Protein AF-A0A7Y5UVM1-F1 (afdb_monomer)

Foldseek 3Di:
DVLLVVQLVVVQPDFFDAQVRCCVRNNAAPDKDFPVDPCLVVVCVVDPNPPSPPPPQFGMWGWHDDPFKIKIFTAHPRRTGPHIDMDTD

Structure (mmCIF, N/CA/C/O backbone):
data_AF-A0A7Y5UVM1-F1
#
_entry.id   AF-A0A7Y5UVM1-F1
#
loop_
_atom_site.group_PDB
_atom_site.id
_atom_site.type_symbol
_atom_site.label_atom_id
_atom_site.label_alt_id
_atom_site.label_comp_id
_atom_site.label_asym_id
_atom_site.label_entity_id
_atom_site.label_seq_id
_atom_site.pdbx_PDB_ins_code
_atom_site.Cartn_x
_atom_site.Cartn_y
_atom_site.Cartn_z
_atom_site.occupancy
_atom_site.B_iso_or_equiv
_atom_site.auth_seq_id
_atom_site.auth_comp_id
_atom_site.auth_asym_id
_atom_site.auth_atom_id
_atom_site.pdbx_PDB_model_num
ATOM 1 N N . MET A 1 1 ? 18.214 7.483 3.070 1.00 53.38 1 MET A N 1
ATOM 2 C CA . MET A 1 1 ? 17.522 6.653 2.065 1.00 53.38 1 MET A CA 1
ATOM 3 C C . MET A 1 1 ? 17.195 5.272 2.625 1.00 53.38 1 MET A C 1
ATOM 5 O O . MET A 1 1 ? 16.076 4.841 2.443 1.00 53.3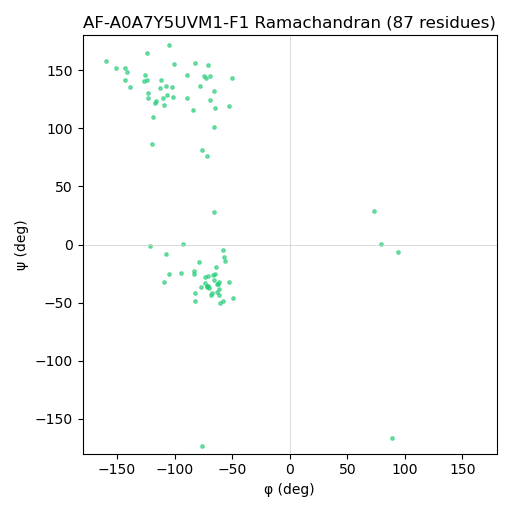8 1 MET A O 1
ATOM 9 N N . GLU A 1 2 ? 18.070 4.651 3.423 1.00 60.19 2 GLU A N 1
ATOM 10 C CA . GLU A 1 2 ? 17.851 3.297 3.984 1.00 60.19 2 GLU A CA 1
ATOM 11 C C . GLU A 1 2 ? 16.694 3.167 5.003 1.00 60.19 2 GLU A C 1
ATOM 13 O O . GLU A 1 2 ? 16.105 2.100 5.153 1.00 60.19 2 GLU A O 1
ATOM 18 N N . TRP A 1 3 ? 16.322 4.244 5.709 1.00 66.69 3 TRP A N 1
ATOM 19 C CA . TRP A 1 3 ? 15.275 4.165 6.740 1.00 66.69 3 TRP A CA 1
ATOM 20 C C . TRP A 1 3 ? 13.859 4.029 6.158 1.00 66.69 3 TRP A C 1
ATOM 22 O O . TRP A 1 3 ? 13.022 3.354 6.754 1.00 66.69 3 TRP A O 1
ATOM 32 N N . ARG A 1 4 ? 13.584 4.639 4.994 1.00 66.44 4 ARG A N 1
ATOM 33 C CA . ARG A 1 4 ? 12.271 4.554 4.328 1.00 66.44 4 ARG A CA 1
ATOM 34 C C . ARG A 1 4 ? 12.044 3.145 3.788 1.00 66.44 4 ARG A C 1
ATOM 36 O O . ARG A 1 4 ? 10.954 2.617 3.946 1.00 66.44 4 ARG A O 1
ATOM 43 N N . GLU A 1 5 ? 13.090 2.505 3.273 1.00 66.31 5 GLU A N 1
ATOM 44 C CA . GLU A 1 5 ? 13.084 1.102 2.851 1.00 66.31 5 GLU A CA 1
ATOM 45 C C . GLU A 1 5 ? 12.763 0.135 3.994 1.00 66.31 5 GLU A C 1
ATOM 47 O O . GLU A 1 5 ? 11.831 -0.664 3.887 1.00 66.31 5 GLU A O 1
ATOM 52 N N . ALA A 1 6 ? 13.452 0.264 5.130 1.00 64.44 6 ALA A N 1
ATOM 53 C CA . ALA A 1 6 ? 13.167 -0.560 6.302 1.00 64.44 6 ALA A CA 1
ATOM 54 C C . ALA A 1 6 ? 11.732 -0.356 6.828 1.00 64.44 6 ALA A C 1
ATOM 56 O O . ALA A 1 6 ? 11.070 -1.319 7.217 1.00 64.44 6 ALA A O 1
ATOM 57 N N . LEU A 1 7 ? 11.222 0.882 6.809 1.00 66.00 7 LEU A N 1
ATOM 58 C CA . LEU A 1 7 ? 9.844 1.183 7.205 1.00 66.00 7 LEU A CA 1
ATOM 59 C C . LEU A 1 7 ? 8.816 0.687 6.192 1.00 66.00 7 LEU A C 1
ATOM 61 O O . LEU A 1 7 ? 7.757 0.230 6.605 1.00 66.00 7 LEU A O 1
ATOM 65 N N . LEU A 1 8 ? 9.108 0.735 4.894 1.00 67.69 8 LEU A N 1
ATOM 66 C CA . LEU A 1 8 ? 8.242 0.171 3.862 1.00 67.69 8 LEU A CA 1
ATOM 67 C C . LEU A 1 8 ? 8.085 -1.335 4.056 1.00 67.69 8 LEU A C 1
ATOM 69 O O . LEU A 1 8 ? 6.958 -1.818 4.031 1.00 67.69 8 LEU A O 1
ATOM 73 N N . LEU A 1 9 ? 9.173 -2.047 4.359 1.00 64.12 9 LEU A N 1
ATOM 74 C CA . LEU A 1 9 ? 9.145 -3.477 4.681 1.00 64.12 9 LEU A CA 1
ATOM 75 C C . LEU A 1 9 ? 8.387 -3.789 5.988 1.00 64.12 9 LEU A C 1
ATOM 77 O O . LEU A 1 9 ? 7.775 -4.849 6.096 1.00 64.12 9 LEU A O 1
ATOM 81 N N . GLN A 1 10 ? 8.387 -2.881 6.972 1.00 63.00 10 GLN A N 1
ATOM 82 C CA . GLN A 1 10 ? 7.646 -3.049 8.234 1.00 63.00 10 GLN A CA 1
ATOM 83 C C . GLN A 1 10 ? 6.160 -2.666 8.128 1.00 63.00 10 GLN A C 1
ATOM 85 O O . GLN A 1 10 ? 5.299 -3.367 8.655 1.00 63.00 10 GLN A O 1
ATOM 90 N N . VAL A 1 11 ? 5.829 -1.567 7.444 1.00 61.00 11 VAL A N 1
ATOM 91 C CA . VAL A 1 11 ? 4.443 -1.115 7.206 1.00 61.00 11 VAL A CA 1
ATOM 92 C C . VAL A 1 11 ? 3.733 -2.032 6.217 1.00 61.00 11 VAL A C 1
ATOM 94 O O . VAL A 1 11 ? 2.526 -2.244 6.331 1.00 61.00 11 VAL A O 1
ATOM 97 N N . ALA A 1 12 ? 4.490 -2.684 5.331 1.00 54.88 12 ALA A N 1
ATOM 98 C CA . ALA A 1 12 ? 4.022 -3.799 4.524 1.00 54.88 12 ALA A CA 1
ATOM 99 C C . ALA A 1 12 ? 3.481 -4.988 5.342 1.00 54.88 12 ALA A C 1
ATOM 101 O O . ALA A 1 12 ? 2.987 -5.928 4.733 1.00 54.88 12 ALA A O 1
ATOM 102 N N . ALA A 1 13 ? 3.538 -4.995 6.679 1.00 52.91 13 ALA A N 1
ATOM 103 C CA . ALA A 1 13 ? 3.118 -6.144 7.481 1.00 52.91 13 ALA A CA 1
ATOM 104 C C . ALA A 1 13 ? 1.796 -5.980 8.258 1.00 52.91 13 ALA A C 1
ATOM 106 O O . ALA A 1 13 ? 1.322 -6.975 8.801 1.00 52.91 13 ALA A O 1
ATOM 107 N N . SER A 1 14 ? 1.172 -4.793 8.318 1.00 68.12 14 SER A N 1
ATOM 108 C CA . SER A 1 14 ? 0.046 -4.567 9.250 1.00 68.12 14 SER A CA 1
ATOM 109 C C . SER A 1 14 ? -1.274 -4.178 8.567 1.00 68.12 14 SER A C 1
ATOM 111 O O . SER A 1 14 ? -1.597 -2.988 8.473 1.00 68.12 14 SER A O 1
ATOM 113 N N . PRO A 1 15 ? -2.090 -5.161 8.139 1.00 76.06 15 PRO A N 1
ATOM 114 C CA . PRO A 1 15 ? -3.513 -4.949 7.885 1.00 76.06 15 PRO A CA 1
ATOM 115 C C . PRO A 1 15 ? -4.199 -4.247 9.069 1.00 76.06 15 PRO A C 1
ATOM 117 O O . PRO A 1 15 ? -3.867 -4.494 10.228 1.00 76.06 15 PRO A O 1
ATOM 120 N N . GLY A 1 16 ? -5.158 -3.367 8.784 1.00 80.88 16 GLY A N 1
ATOM 121 C CA . GLY A 1 16 ? -5.891 -2.595 9.795 1.00 80.88 16 GLY A CA 1
ATOM 122 C C . GLY A 1 16 ? -5.322 -1.203 10.097 1.00 80.88 16 GLY A C 1
ATOM 123 O O . GLY A 1 16 ? -5.964 -0.431 10.808 1.00 80.88 16 GLY A O 1
ATOM 124 N N . MET A 1 17 ? -4.158 -0.833 9.548 1.00 87.69 17 MET A N 1
ATOM 125 C CA . MET A 1 17 ? -3.684 0.557 9.601 1.00 87.69 17 MET A CA 1
ATOM 126 C C . MET A 1 17 ? -4.547 1.465 8.719 1.00 87.69 17 MET A C 1
ATOM 128 O O . MET A 1 17 ? -4.974 1.073 7.646 1.00 87.69 17 MET A O 1
ATOM 132 N N . THR A 1 18 ? -4.773 2.707 9.131 1.00 90.31 18 THR A N 1
ATOM 133 C CA . THR A 1 18 ? -5.422 3.729 8.291 1.00 90.31 18 THR A CA 1
ATOM 134 C C . THR A 1 18 ? -4.425 4.382 7.333 1.00 90.31 18 THR A C 1
ATOM 136 O O . THR A 1 18 ? -3.235 4.476 7.640 1.00 90.31 18 THR A O 1
ATOM 139 N N . GLU A 1 19 ? -4.911 4.933 6.219 1.00 89.25 19 GLU A N 1
ATOM 140 C CA . GLU A 1 19 ? -4.127 5.735 5.267 1.00 89.25 19 GLU A CA 1
ATOM 141 C C . GLU A 1 19 ? -3.314 6.814 6.001 1.00 89.25 19 GLU A C 1
ATOM 143 O O . GLU A 1 19 ? -2.107 6.934 5.818 1.00 89.25 19 GLU A O 1
ATOM 148 N N . ALA A 1 20 ? -3.937 7.531 6.939 1.00 89.81 20 ALA A N 1
ATOM 149 C CA . ALA A 1 20 ? -3.261 8.562 7.720 1.00 89.81 20 ALA A CA 1
ATOM 150 C C . ALA A 1 20 ? -2.122 8.014 8.600 1.00 89.81 20 ALA A C 1
ATOM 152 O O . ALA A 1 20 ? -1.129 8.709 8.813 1.00 89.81 20 ALA A O 1
ATOM 153 N N . GLN A 1 21 ? -2.247 6.796 9.138 1.00 88.19 21 GLN A N 1
ATOM 154 C CA . GLN A 1 21 ? -1.152 6.151 9.870 1.00 88.19 21 GLN A CA 1
ATOM 155 C C . GLN A 1 21 ? -0.011 5.779 8.925 1.00 88.19 21 GLN A C 1
ATOM 157 O O . GLN A 1 21 ? 1.138 6.073 9.242 1.00 88.19 21 GLN A O 1
ATOM 162 N N . VAL A 1 22 ? -0.322 5.218 7.754 1.00 86.56 22 VAL A N 1
ATOM 163 C CA . VAL A 1 22 ? 0.679 4.879 6.732 1.00 86.56 22 VAL A CA 1
ATOM 164 C C . VAL A 1 22 ? 1.461 6.121 6.305 1.00 86.56 22 VAL A C 1
ATOM 166 O O . VAL A 1 22 ? 2.688 6.113 6.360 1.00 86.56 22 VAL A O 1
ATOM 169 N N . LEU A 1 23 ? 0.774 7.220 5.984 1.00 88.31 23 LEU A N 1
ATOM 170 C CA . LEU A 1 23 ? 1.410 8.478 5.581 1.00 88.31 23 LEU A CA 1
ATOM 171 C C . LEU A 1 23 ? 2.283 9.088 6.686 1.00 88.31 23 LEU A C 1
ATOM 173 O O 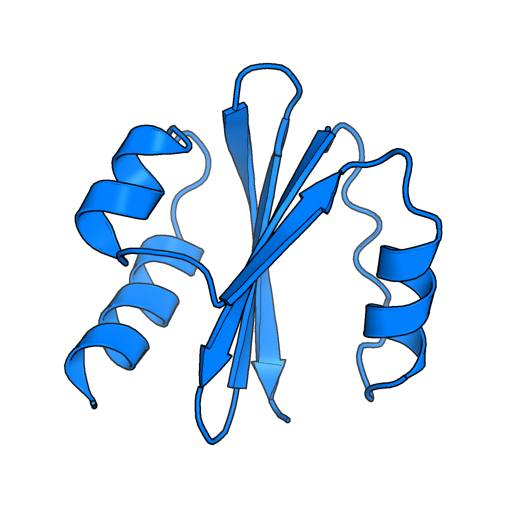. LEU A 1 23 ? 3.318 9.679 6.391 1.00 88.31 23 LEU A O 1
ATOM 177 N N . ARG A 1 24 ? 1.904 8.940 7.962 1.00 86.12 24 ARG A N 1
ATOM 178 C CA . ARG A 1 24 ? 2.736 9.399 9.088 1.00 86.12 24 ARG A CA 1
ATOM 179 C C . ARG A 1 24 ? 3.986 8.549 9.284 1.00 86.12 24 ARG A C 1
ATOM 181 O O . ARG A 1 24 ? 5.011 9.090 9.684 1.00 86.12 24 ARG A O 1
ATOM 188 N N . THR A 1 25 ? 3.896 7.243 9.050 1.00 85.12 25 THR A N 1
ATOM 189 C CA . THR A 1 25 ? 5.015 6.318 9.262 1.00 85.12 25 THR A CA 1
ATOM 190 C C . THR A 1 25 ? 5.980 6.313 8.081 1.00 85.12 25 THR A C 1
ATOM 192 O O . THR A 1 25 ? 7.185 6.414 8.274 1.00 85.12 25 THR A O 1
ATOM 195 N N . VAL A 1 26 ? 5.459 6.196 6.862 1.00 82.88 26 VAL A N 1
ATOM 196 C CA . VAL A 1 26 ? 6.249 6.013 5.634 1.00 82.88 26 VAL A CA 1
ATOM 197 C C . VAL A 1 26 ? 6.535 7.343 4.934 1.00 82.88 26 VAL A C 1
ATOM 199 O O . VAL A 1 26 ? 7.513 7.475 4.197 1.00 82.88 26 VAL A O 1
ATOM 202 N N . GLY A 1 27 ? 5.688 8.344 5.165 1.00 85.19 27 GLY A N 1
ATOM 203 C CA . GLY A 1 27 ? 5.695 9.598 4.427 1.00 85.19 27 GLY A CA 1
ATOM 204 C C . GLY A 1 27 ? 4.820 9.549 3.175 1.00 85.19 27 GLY A C 1
ATOM 205 O O . GLY A 1 27 ? 3.989 8.655 2.978 1.00 85.19 27 GLY A O 1
ATOM 206 N N . THR A 1 28 ? 5.013 10.552 2.323 1.00 89.06 28 THR A N 1
ATOM 207 C CA . THR A 1 28 ? 4.253 10.736 1.084 1.00 89.06 28 THR A CA 1
ATOM 208 C C . THR A 1 28 ? 4.548 9.601 0.089 1.00 89.06 28 THR A C 1
ATOM 210 O O . THR A 1 28 ? 5.725 9.279 -0.115 1.00 89.06 28 THR A O 1
ATOM 213 N N . PRO A 1 29 ? 3.522 8.972 -0.516 1.00 87.88 29 PRO A N 1
ATOM 214 C CA . PRO A 1 29 ? 3.705 8.017 -1.603 1.00 87.88 29 PRO A CA 1
ATOM 215 C C . PRO A 1 29 ? 4.149 8.729 -2.875 1.00 87.88 29 PRO A C 1
ATOM 217 O O . PRO A 1 29 ? 3.857 9.908 -3.075 1.00 87.88 29 PRO A O 1
ATOM 220 N N . ASP A 1 30 ? 4.833 7.997 -3.742 1.00 87.44 30 ASP A N 1
ATOM 221 C CA . ASP A 1 30 ? 5.244 8.505 -5.047 1.00 87.44 30 ASP A CA 1
ATOM 222 C C . ASP A 1 30 ? 4.030 8.626 -5.975 1.00 87.44 30 ASP A C 1
ATOM 224 O O . ASP A 1 30 ? 3.904 9.593 -6.726 1.00 87.44 30 ASP A O 1
ATOM 228 N N . GLU A 1 31 ? 3.093 7.677 -5.874 1.00 86.00 31 GLU A N 1
ATOM 229 C CA . GLU A 1 31 ? 1.823 7.708 -6.597 1.00 86.00 31 GLU A CA 1
ATOM 230 C C . GLU A 1 31 ? 0.667 7.196 -5.731 1.00 86.00 31 GLU A C 1
ATOM 232 O O . GLU A 1 31 ? 0.821 6.284 -4.918 1.00 86.00 31 GLU A O 1
ATOM 237 N N . THR A 1 32 ? -0.526 7.739 -5.969 1.00 87.38 32 THR A N 1
ATOM 238 C CA . THR A 1 32 ? -1.785 7.241 -5.404 1.00 87.38 32 THR A CA 1
ATOM 239 C C . THR A 1 32 ? -2.730 6.916 -6.549 1.00 87.38 32 THR A C 1
ATOM 241 O O . THR A 1 32 ? -2.986 7.774 -7.395 1.00 87.38 32 THR A O 1
ATOM 244 N N . LEU A 1 33 ? -3.264 5.693 -6.583 1.00 83.88 33 LEU A N 1
ATOM 245 C CA . LEU A 1 33 ? -4.171 5.249 -7.646 1.00 83.88 33 LEU A CA 1
ATOM 246 C C . LEU A 1 33 ? -5.484 4.757 -7.048 1.00 83.88 33 LEU A C 1
ATOM 248 O O . LEU A 1 33 ? -5.494 4.076 -6.027 1.00 83.88 33 LEU A O 1
ATOM 252 N N . ASP A 1 34 ? -6.598 5.053 -7.708 1.00 81.94 34 ASP A N 1
ATOM 253 C CA . ASP A 1 34 ? -7.917 4.571 -7.298 1.00 81.94 34 ASP A CA 1
ATOM 254 C C . ASP A 1 34 ? -8.370 3.367 -8.140 1.00 81.94 34 ASP A C 1
ATOM 256 O O . ASP A 1 34 ? -8.016 3.220 -9.307 1.00 81.94 34 ASP A O 1
ATOM 260 N N . SER A 1 35 ? -9.257 2.552 -7.575 1.00 68.75 35 SER A N 1
ATOM 261 C CA . SER A 1 35 ? -9.901 1.365 -8.180 1.00 68.75 35 SER A CA 1
ATOM 262 C C . SER A 1 35 ? -10.648 1.603 -9.486 1.00 68.75 35 SER A C 1
ATOM 264 O O . SER A 1 35 ? -10.973 0.656 -10.197 1.00 68.75 35 SER A O 1
ATOM 266 N N . ARG A 1 36 ? -10.908 2.865 -9.835 1.00 65.56 36 ARG A N 1
ATOM 267 C CA . ARG A 1 36 ? -11.476 3.246 -11.134 1.00 65.56 36 ARG A CA 1
ATOM 268 C C . ARG A 1 36 ? -10.437 3.258 -12.258 1.00 65.56 36 ARG A C 1
ATOM 270 O O . ARG A 1 36 ? -10.823 3.279 -13.422 1.00 65.56 36 ARG A O 1
ATOM 277 N N . PHE A 1 37 ? -9.145 3.238 -11.933 1.00 56.81 37 PHE A N 1
ATOM 278 C CA . PHE A 1 37 ? -8.076 3.146 -12.916 1.00 56.81 37 PHE A CA 1
ATOM 279 C C . PHE A 1 37 ? -7.828 1.683 -13.298 1.00 56.81 37 PHE A C 1
ATOM 281 O O . PHE A 1 37 ? -7.307 0.890 -12.515 1.00 56.81 37 PHE A O 1
ATOM 288 N N . THR A 1 38 ? -8.087 1.351 -14.563 1.00 54.12 38 THR A N 1
ATOM 289 C CA . THR A 1 38 ? -7.565 0.145 -15.237 1.00 54.12 38 THR A CA 1
ATOM 290 C C . THR A 1 38 ? -6.028 0.075 -15.229 1.00 54.12 38 THR A C 1
ATOM 292 O O . THR A 1 38 ? -5.450 -0.968 -15.530 1.00 54.12 38 THR A O 1
ATOM 295 N N . THR A 1 39 ? -5.355 1.161 -14.841 1.00 53.22 39 THR A N 1
ATOM 296 C CA . THR A 1 39 ? -3.900 1.324 -14.784 1.00 53.22 39 THR A CA 1
ATOM 297 C C . THR A 1 39 ? -3.205 0.423 -13.764 1.00 53.22 39 THR A C 1
ATOM 299 O O . THR A 1 39 ? -2.055 0.082 -14.004 1.00 53.22 39 THR A O 1
ATOM 302 N N . ILE A 1 40 ? -3.849 -0.052 -12.685 1.00 55.38 40 ILE A N 1
ATOM 303 C CA . ILE A 1 40 ? -3.181 -1.022 -11.785 1.00 55.38 40 ILE A CA 1
ATOM 304 C C . ILE A 1 40 ? -2.863 -2.318 -12.526 1.00 55.38 40 ILE A C 1
ATOM 306 O O . ILE A 1 40 ? -1.759 -2.840 -12.403 1.00 55.38 40 ILE A O 1
ATOM 310 N N . ALA A 1 41 ? -3.779 -2.795 -13.372 1.00 52.22 41 ALA A N 1
ATOM 311 C CA . ALA A 1 41 ? -3.493 -3.943 -14.220 1.00 52.22 41 ALA A CA 1
ATOM 312 C C . ALA A 1 41 ? -2.323 -3.656 -15.177 1.00 52.22 41 ALA A C 1
ATOM 314 O O . ALA A 1 41 ? -1.558 -4.567 -15.450 1.00 52.22 41 ALA A O 1
ATOM 315 N N . ALA A 1 42 ? -2.138 -2.411 -15.635 1.00 50.00 42 ALA A N 1
ATOM 316 C CA . ALA A 1 42 ? -1.017 -2.005 -16.488 1.00 50.00 42 ALA A CA 1
ATOM 317 C C . ALA A 1 42 ? 0.310 -1.832 -15.722 1.00 50.00 42 ALA A C 1
ATOM 319 O O . ALA A 1 42 ? 1.353 -2.212 -16.240 1.00 50.00 42 ALA A O 1
ATOM 320 N N . ILE A 1 43 ? 0.290 -1.325 -14.486 1.00 54.91 43 ILE A N 1
ATOM 321 C CA . ILE A 1 43 ? 1.470 -1.219 -13.608 1.00 54.91 43 ILE A CA 1
ATOM 322 C C . ILE A 1 43 ? 1.938 -2.615 -13.201 1.00 54.91 43 ILE A C 1
ATOM 324 O O . ILE A 1 43 ? 3.129 -2.913 -13.271 1.00 54.91 43 ILE A O 1
ATOM 328 N N . CYS A 1 44 ? 0.999 -3.508 -12.883 1.00 52.12 44 CYS A N 1
ATOM 329 C CA . CYS A 1 44 ? 1.309 -4.907 -12.634 1.00 52.12 44 CYS A CA 1
ATOM 330 C C . CYS A 1 44 ? 1.635 -5.693 -13.925 1.00 52.12 44 CYS A C 1
ATOM 332 O O . CYS A 1 44 ? 2.385 -6.656 -13.867 1.00 52.12 44 CYS A O 1
ATOM 334 N N . ALA A 1 45 ? 1.119 -5.320 -15.102 1.00 47.19 45 ALA A N 1
ATOM 335 C CA . ALA A 1 45 ? 1.459 -5.995 -16.365 1.00 47.19 45 ALA A CA 1
ATOM 336 C C . ALA A 1 45 ? 2.773 -5.506 -16.996 1.00 47.19 45 ALA A C 1
ATOM 338 O O . ALA A 1 45 ? 3.373 -6.245 -17.774 1.00 47.19 45 ALA A O 1
ATOM 339 N N . GLY A 1 46 ? 3.196 -4.273 -16.702 1.00 45.75 46 GLY A N 1
ATOM 340 C CA . GLY A 1 46 ? 4.412 -3.656 -17.239 1.00 45.75 46 GLY A CA 1
ATOM 341 C C . GLY A 1 46 ? 5.690 -4.041 -16.495 1.00 45.75 46 GLY A C 1
ATOM 342 O O . GLY A 1 46 ? 6.765 -3.987 -17.083 1.00 45.75 46 GLY A O 1
ATOM 343 N N . GLY A 1 47 ? 5.591 -4.463 -15.232 1.00 51.59 47 GLY A N 1
ATOM 344 C CA . GLY A 1 47 ? 6.687 -5.156 -14.555 1.00 51.59 47 GLY A CA 1
ATOM 345 C C . GLY A 1 47 ? 6.414 -6.648 -14.428 1.00 51.59 47 GLY A C 1
ATOM 346 O O . GLY A 1 47 ? 5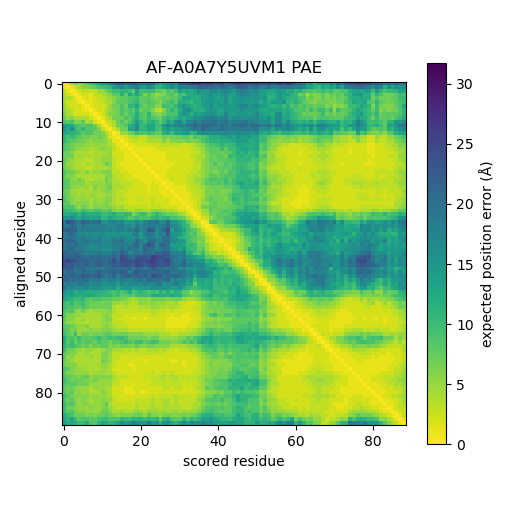.308 -7.118 -14.682 1.00 51.59 47 GLY A O 1
ATOM 347 N N . SER A 1 48 ? 7.409 -7.405 -13.982 1.00 45.53 48 SER A N 1
ATOM 348 C CA . SER A 1 48 ? 7.321 -8.847 -13.709 1.00 45.53 48 SER A CA 1
ATOM 349 C C . SER A 1 48 ? 6.373 -9.208 -12.543 1.00 45.53 48 SER A C 1
ATOM 351 O O . SER A 1 48 ? 6.568 -10.226 -11.883 1.00 45.53 48 SER A O 1
ATOM 353 N N . TYR A 1 49 ? 5.344 -8.397 -12.266 1.00 48.75 49 TYR A N 1
ATOM 354 C CA . TYR A 1 49 ? 4.374 -8.588 -11.192 1.00 48.75 49 TYR A CA 1
ATOM 355 C C . TYR A 1 49 ? 3.386 -9.680 -11.595 1.00 48.75 49 TYR A C 1
ATOM 357 O O . TYR A 1 49 ? 2.277 -9.431 -12.080 1.00 48.75 49 TYR A O 1
ATOM 365 N N . ARG A 1 50 ? 3.801 -10.933 -11.416 1.00 42.91 50 ARG A N 1
ATOM 366 C CA . ARG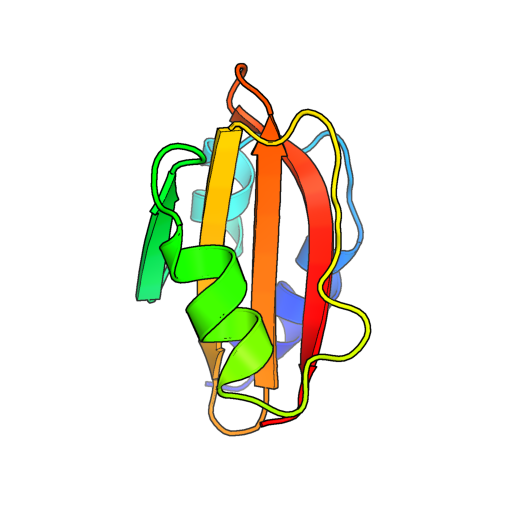 A 1 50 ? 2.906 -12.080 -11.529 1.00 42.91 50 ARG A CA 1
ATOM 367 C C . ARG A 1 50 ? 2.907 -12.905 -10.247 1.00 42.91 50 ARG A C 1
ATOM 369 O O . ARG A 1 50 ? 3.978 -13.301 -9.797 1.00 42.91 50 ARG A O 1
ATOM 376 N N . PRO A 1 51 ? 1.714 -13.235 -9.721 1.00 45.69 51 PRO A N 1
ATOM 377 C CA . PRO A 1 51 ? 0.384 -12.838 -10.205 1.00 45.69 51 PRO A CA 1
ATOM 378 C C . PRO A 1 51 ? 0.059 -11.368 -9.878 1.00 45.69 51 PRO A C 1
ATOM 380 O O . PRO A 1 51 ? 0.429 -10.876 -8.818 1.00 45.69 51 PRO A O 1
ATOM 383 N N . VAL A 1 52 ? -0.660 -10.679 -10.779 1.00 51.25 52 VAL A N 1
ATOM 384 C CA . VAL A 1 52 ? -1.287 -9.381 -10.471 1.00 51.25 52 VAL A CA 1
ATOM 385 C C . VAL A 1 52 ? -2.113 -9.591 -9.203 1.00 51.25 52 VAL A C 1
ATOM 387 O O . VAL A 1 52 ? -3.004 -10.449 -9.235 1.00 51.25 52 VAL A O 1
ATOM 390 N N . PRO A 1 53 ? -1.834 -8.887 -8.095 1.00 52.41 53 PRO A N 1
ATOM 391 C CA . PRO A 1 53 ? -2.587 -9.088 -6.874 1.00 52.41 53 PRO A CA 1
ATOM 392 C C . PRO A 1 53 ? -4.028 -8.641 -7.133 1.00 52.41 53 PRO A C 1
ATOM 394 O O . PRO A 1 53 ? -4.346 -7.454 -7.1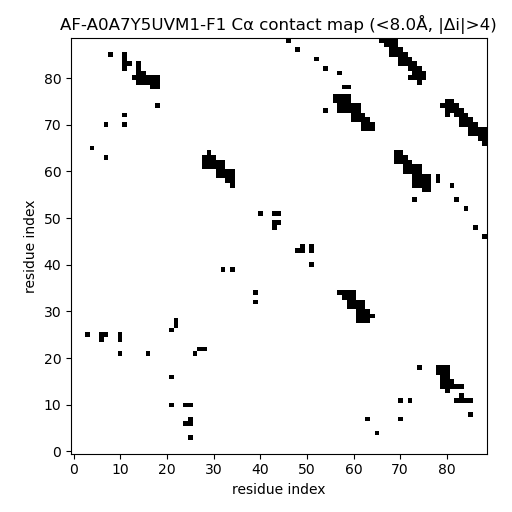51 1.00 52.41 53 PRO A O 1
ATOM 397 N N . ARG A 1 54 ? -4.921 -9.610 -7.373 1.00 58.19 54 ARG A N 1
ATOM 398 C CA . ARG A 1 54 ? -6.366 -9.417 -7.237 1.00 58.19 54 ARG A CA 1
ATOM 399 C C . ARG A 1 54 ? -6.648 -9.320 -5.748 1.00 58.19 54 ARG A C 1
ATOM 401 O O . ARG A 1 54 ? -7.097 -10.271 -5.123 1.00 58.19 54 ARG A O 1
ATOM 408 N N . VAL A 1 55 ? -6.320 -8.171 -5.178 1.00 63.44 55 VAL A N 1
ATOM 409 C CA . VAL A 1 55 ? -6.900 -7.781 -3.903 1.00 63.44 55 VAL A CA 1
ATOM 410 C C . VAL A 1 55 ? -8.370 -7.506 -4.219 1.00 63.44 55 VAL A C 1
ATOM 412 O O . VAL A 1 55 ? -8.670 -6.775 -5.161 1.00 63.44 55 VAL A O 1
ATOM 415 N N . GLU A 1 56 ? -9.301 -8.158 -3.537 1.00 66.19 56 GLU A N 1
ATOM 416 C CA . GLU A 1 56 ? -10.725 -7.824 -3.637 1.00 66.19 56 GLU A CA 1
ATOM 417 C C . GLU A 1 56 ? -11.054 -6.764 -2.579 1.00 66.19 56 GLU A C 1
ATOM 419 O O . GLU A 1 56 ? -10.440 -6.732 -1.517 1.00 66.19 56 GLU A O 1
ATOM 424 N N . GLY A 1 57 ? -11.981 -5.852 -2.882 1.00 72.19 57 GLY A N 1
ATOM 425 C CA . GLY A 1 57 ? -12.428 -4.828 -1.927 1.00 72.19 57 GLY A CA 1
ATOM 426 C C . GLY A 1 57 ? -11.509 -3.611 -1.748 1.00 72.19 57 GLY A C 1
ATOM 427 O O . GLY A 1 57 ? -11.859 -2.711 -0.988 1.00 72.19 57 GLY A O 1
ATOM 428 N N . TRP A 1 58 ? -10.375 -3.514 -2.455 1.00 81.06 58 TRP A N 1
ATOM 429 C CA . TRP A 1 58 ? -9.578 -2.280 -2.427 1.00 81.06 58 TRP A CA 1
ATOM 430 C C . 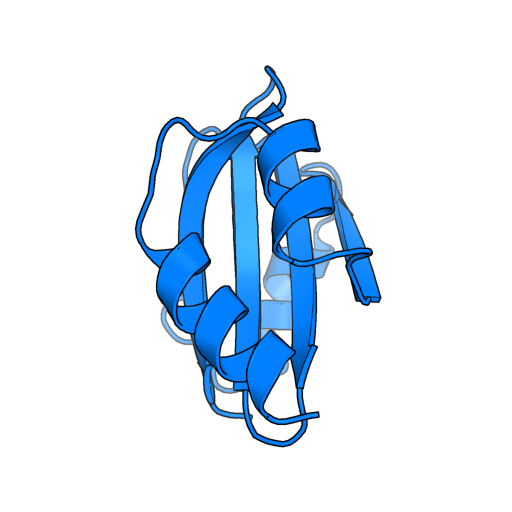TRP A 1 58 ? -10.266 -1.164 -3.216 1.00 81.06 58 TRP A C 1
ATOM 432 O O . TRP A 1 58 ? -10.854 -1.369 -4.283 1.00 81.06 58 TRP A O 1
ATOM 442 N N . ARG A 1 59 ? -10.142 0.055 -2.700 1.00 84.06 59 ARG A N 1
ATOM 443 C CA . ARG A 1 59 ? -10.605 1.283 -3.335 1.00 84.06 59 ARG A CA 1
ATOM 444 C C . ARG A 1 59 ? -9.460 2.146 -3.830 1.00 84.06 59 ARG A C 1
ATOM 446 O O . ARG A 1 59 ? -9.645 2.820 -4.846 1.00 84.06 59 ARG A O 1
ATOM 453 N N . ARG A 1 60 ? -8.321 2.114 -3.140 1.00 84.94 60 ARG A N 1
ATOM 454 C CA . ARG A 1 60 ? -7.147 2.952 -3.393 1.00 84.94 60 ARG A CA 1
ATOM 455 C C . ARG A 1 60 ? -5.863 2.168 -3.143 1.00 84.94 60 ARG A C 1
ATOM 457 O O . ARG A 1 60 ? -5.851 1.249 -2.332 1.00 84.94 60 ARG A O 1
ATOM 464 N N . VAL A 1 61 ? -4.787 2.530 -3.828 1.00 86.06 61 VAL A N 1
ATOM 465 C CA . VAL A 1 61 ? -3.437 2.034 -3.564 1.00 86.06 61 VAL A CA 1
ATOM 466 C C . VAL A 1 61 ? -2.487 3.211 -3.382 1.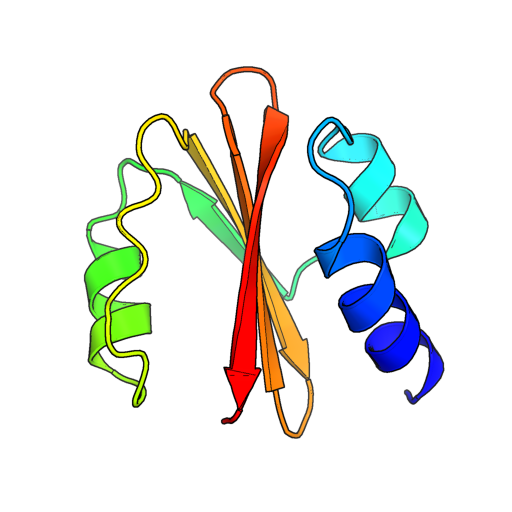00 86.06 61 VAL A C 1
ATOM 468 O O . VAL A 1 61 ? -2.576 4.206 -4.106 1.00 86.06 61 VAL A O 1
ATOM 471 N N . LEU A 1 62 ? -1.570 3.079 -2.431 1.00 87.56 62 LEU A N 1
ATOM 472 C CA . LEU A 1 62 ? -0.407 3.948 -2.291 1.00 87.56 62 LEU A CA 1
ATOM 473 C C . LEU A 1 62 ? 0.801 3.205 -2.856 1.00 87.56 62 LEU A C 1
ATOM 475 O O . LEU A 1 62 ? 1.054 2.061 -2.467 1.00 87.56 62 LEU A O 1
ATOM 479 N N . VAL A 1 63 ? 1.526 3.833 -3.772 1.00 85.19 63 VAL A N 1
ATOM 480 C CA . VAL A 1 63 ? 2.704 3.265 -4.425 1.00 85.19 63 VAL A CA 1
ATOM 481 C C . VAL A 1 63 ? 3.935 4.002 -3.933 1.00 85.19 63 VAL A C 1
ATOM 483 O O . VAL A 1 63 ? 4.027 5.226 -4.030 1.00 85.19 63 VAL A O 1
ATOM 486 N N . TYR A 1 64 ? 4.889 3.232 -3.434 1.00 85.19 64 TYR A N 1
ATOM 487 C CA . TYR A 1 64 ? 6.190 3.708 -3.007 1.00 85.19 64 TYR A CA 1
ATOM 488 C C . TYR A 1 64 ? 7.251 3.048 -3.882 1.00 85.19 64 TYR A C 1
ATOM 490 O O . TYR A 1 64 ? 7.312 1.818 -3.964 1.00 85.19 64 TYR A O 1
ATOM 498 N N . ARG A 1 65 ? 8.050 3.859 -4.572 1.00 82.44 65 ARG A N 1
ATOM 499 C CA . ARG A 1 65 ? 9.118 3.411 -5.468 1.00 82.44 65 ARG A CA 1
ATOM 500 C C . ARG A 1 65 ? 10.459 3.725 -4.825 1.00 82.44 65 ARG A C 1
ATOM 502 O O . ARG A 1 65 ? 10.787 4.881 -4.585 1.00 82.44 65 ARG A O 1
ATOM 509 N N . GLU A 1 66 ? 11.242 2.688 -4.592 1.00 80.19 66 GLU A N 1
ATOM 510 C CA . GLU A 1 66 ? 12.606 2.782 -4.088 1.00 80.19 66 GLU A CA 1
ATOM 511 C C . GLU A 1 66 ? 13.550 2.064 -5.058 1.00 80.19 66 GLU A C 1
ATOM 513 O O . GLU A 1 66 ? 13.112 1.329 -5.943 1.00 80.19 66 GLU A O 1
ATOM 518 N N . PHE A 1 67 ? 14.857 2.303 -4.927 1.00 73.06 67 PHE A N 1
ATOM 519 C CA . PHE A 1 67 ? 15.847 1.970 -5.962 1.00 73.06 67 PHE A CA 1
ATOM 520 C C . PHE A 1 67 ? 15.811 0.510 -6.456 1.00 73.06 67 PHE A C 1
ATOM 522 O O . PHE A 1 67 ? 16.095 0.270 -7.626 1.00 73.06 67 PHE A O 1
ATOM 529 N N . MET A 1 68 ? 15.460 -0.451 -5.592 1.00 72.38 68 MET A N 1
ATOM 530 C CA . MET A 1 68 ? 15.387 -1.878 -5.953 1.00 72.38 68 MET A CA 1
ATOM 531 C C . MET A 1 68 ? 14.015 -2.520 -5.741 1.00 72.38 68 MET A C 1
ATOM 533 O O . MET A 1 68 ? 13.853 -3.715 -5.994 1.00 72.38 68 MET A O 1
ATOM 537 N N . PHE 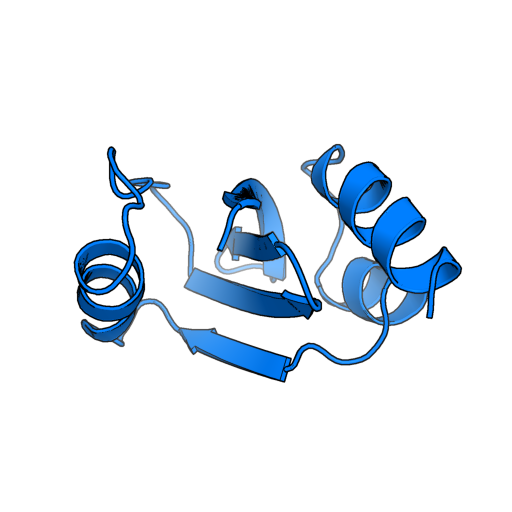A 1 69 ? 13.030 -1.778 -5.238 1.00 73.94 69 PHE A N 1
ATOM 538 C CA . PHE A 1 69 ? 11.730 -2.355 -4.930 1.00 73.94 69 PHE A CA 1
ATOM 539 C C . PHE A 1 69 ? 10.600 -1.343 -5.054 1.00 73.94 69 PHE A C 1
ATOM 541 O O . PHE A 1 69 ? 10.739 -0.139 -4.842 1.00 73.94 69 PHE A O 1
ATOM 548 N N . LEU A 1 70 ? 9.435 -1.884 -5.369 1.00 78.31 70 LEU A N 1
ATOM 549 C CA . LEU A 1 70 ? 8.171 -1.186 -5.418 1.00 78.31 70 LEU A CA 1
ATOM 550 C C . LEU A 1 70 ? 7.259 -1.782 -4.351 1.00 78.31 70 LEU A C 1
ATOM 552 O O . LEU A 1 70 ? 6.984 -2.984 -4.349 1.00 78.31 70 LEU A O 1
ATOM 556 N N . GLN A 1 71 ? 6.775 -0.932 -3.454 1.00 82.56 71 GLN A N 1
ATOM 557 C CA . GLN A 1 71 ? 5.812 -1.297 -2.427 1.00 82.56 71 GLN A CA 1
ATOM 558 C C . GLN A 1 71 ? 4.446 -0.717 -2.783 1.00 82.56 71 GLN A C 1
ATOM 560 O O . GLN A 1 71 ? 4.304 0.481 -3.021 1.00 82.56 71 GLN A O 1
ATOM 565 N N . MET A 1 72 ? 3.426 -1.566 -2.770 1.00 83.50 72 MET A N 1
ATOM 566 C CA . MET A 1 72 ? 2.028 -1.169 -2.914 1.00 83.50 72 MET A CA 1
ATOM 567 C C . MET A 1 72 ? 1.295 -1.431 -1.605 1.00 83.50 72 MET A C 1
ATOM 569 O O . MET A 1 72 ? 1.446 -2.496 -1.002 1.00 83.50 72 MET A O 1
ATOM 573 N N . VAL A 1 73 ? 0.501 -0.458 -1.171 1.00 85.81 73 VAL A N 1
ATOM 574 C CA . VAL A 1 73 ? -0.357 -0.542 0.013 1.00 85.81 73 VAL A CA 1
ATOM 575 C C . VAL A 1 73 ? -1.798 -0.369 -0.441 1.00 85.81 73 VAL A C 1
ATOM 577 O O . VAL A 1 73 ? -2.185 0.716 -0.865 1.00 85.81 73 VAL A O 1
ATOM 580 N N . PHE A 1 74 ? -2.580 -1.442 -0.379 1.00 85.12 74 PHE A N 1
ATOM 581 C CA . PHE A 1 74 ? -3.976 -1.476 -0.798 1.00 85.12 74 PHE A CA 1
ATOM 582 C C . PHE A 1 74 ? -4.883 -1.096 0.366 1.00 85.12 74 PHE A C 1
ATOM 584 O O . PHE A 1 74 ? -4.834 -1.705 1.438 1.00 85.12 74 PHE A O 1
ATOM 591 N N . LEU A 1 75 ? -5.730 -0.106 0.121 1.00 86.81 75 LEU A N 1
ATOM 592 C CA . LEU A 1 75 ? -6.688 0.455 1.059 1.00 86.81 75 LEU A CA 1
ATOM 593 C C . LEU A 1 75 ? -8.110 0.117 0.603 1.00 86.81 75 LEU A C 1
ATOM 595 O O . LEU A 1 75 ? -8.392 0.170 -0.597 1.00 86.81 75 LEU A O 1
ATOM 599 N N . ASP A 1 76 ? -9.008 -0.189 1.534 1.00 86.62 76 ASP A N 1
ATOM 600 C CA . ASP A 1 76 ? -10.445 -0.339 1.275 1.00 86.62 76 ASP A CA 1
ATOM 601 C C . ASP A 1 76 ? -11.166 1.014 1.098 1.00 86.62 76 ASP A C 1
ATOM 603 O O . ASP A 1 76 ? -10.552 2.083 1.030 1.00 86.62 76 ASP A O 1
ATOM 607 N N . GLU A 1 77 ? -12.496 0.978 0.998 1.00 86.94 77 GLU A N 1
ATOM 608 C CA . GLU A 1 77 ? -13.337 2.176 0.875 1.00 86.94 77 GLU A CA 1
ATOM 609 C C . GLU A 1 77 ? -13.303 3.107 2.096 1.00 86.94 77 GLU A C 1
ATOM 611 O O . GLU A 1 77 ? -13.617 4.292 1.969 1.00 86.94 77 GLU A O 1
ATOM 616 N N . HIS A 1 78 ? -12.885 2.596 3.253 1.00 88.50 78 HIS A N 1
ATOM 617 C CA . HIS A 1 78 ? -12.732 3.347 4.494 1.00 88.50 78 HIS A CA 1
ATOM 618 C C . HIS A 1 78 ? -11.310 3.893 4.681 1.00 88.50 78 HIS A C 1
ATOM 620 O O . HIS A 1 78 ? -11.035 4.562 5.679 1.00 88.50 78 HIS A O 1
ATOM 626 N N . GLY A 1 79 ? -10.407 3.647 3.726 1.00 87.81 79 GLY A N 1
ATOM 627 C CA . GLY A 1 79 ? -9.011 4.057 3.825 1.00 87.81 79 GLY A CA 1
ATOM 628 C C . GLY A 1 79 ? -8.227 3.208 4.824 1.00 87.81 79 GLY A C 1
ATOM 629 O O . GLY A 1 79 ? -7.287 3.712 5.441 1.00 87.81 79 GLY A O 1
ATOM 630 N N . VAL A 1 80 ? -8.614 1.946 5.018 1.00 89.50 80 VAL A N 1
ATOM 631 C CA . VAL A 1 80 ? -7.924 0.979 5.878 1.00 89.50 80 VAL A CA 1
ATOM 632 C C . VAL A 1 80 ? -7.114 0.015 5.022 1.00 89.50 80 VAL A C 1
ATOM 634 O O . VAL A 1 80 ? -7.586 -0.483 4.005 1.00 89.50 80 VAL A O 1
ATOM 637 N N . VAL A 1 81 ? -5.879 -0.257 5.435 1.00 86.44 81 VAL A N 1
ATOM 638 C CA . VAL A 1 81 ? -4.970 -1.199 4.786 1.00 86.44 81 VAL A CA 1
ATOM 639 C C . VAL A 1 81 ? -5.548 -2.598 4.896 1.00 86.44 81 VAL A C 1
ATOM 641 O O . VAL A 1 81 ? -5.676 -3.143 5.992 1.00 86.44 81 VAL A O 1
ATOM 644 N N . ILE A 1 82 ? -5.846 -3.191 3.748 1.00 84.19 82 ILE A N 1
ATOM 645 C CA . ILE A 1 82 ? -6.326 -4.572 3.651 1.00 84.19 82 ILE A CA 1
ATOM 646 C C . ILE A 1 82 ? -5.248 -5.518 3.137 1.00 84.19 82 ILE A C 1
ATOM 648 O O . ILE A 1 82 ? -5.288 -6.714 3.411 1.00 84.19 82 ILE A O 1
ATOM 652 N N . CYS A 1 83 ? -4.282 -4.994 2.382 1.00 79.88 83 CYS A N 1
ATOM 653 C CA . CYS A 1 83 ? -3.217 -5.785 1.789 1.00 79.88 83 CYS A CA 1
ATOM 654 C C . CYS A 1 83 ? -2.031 -4.895 1.418 1.00 79.88 83 CYS A C 1
ATOM 656 O O . CYS A 1 83 ? -2.157 -3.691 1.205 1.00 79.88 83 CYS A O 1
ATOM 658 N N . THR A 1 84 ? -0.872 -5.512 1.304 1.00 79.56 84 THR A N 1
ATOM 659 C CA . THR A 1 84 ? 0.399 -4.887 0.968 1.00 79.56 84 THR A CA 1
ATOM 660 C C . THR A 1 84 ? 1.168 -5.861 0.089 1.00 79.56 84 THR A C 1
ATOM 662 O O . THR A 1 84 ? 1.127 -7.074 0.293 1.00 79.56 84 THR A O 1
ATOM 665 N N . THR A 1 85 ? 1.867 -5.349 -0.917 1.00 77.44 85 THR A N 1
ATOM 666 C CA . THR A 1 85 ? 2.695 -6.187 -1.789 1.00 77.44 85 THR A CA 1
ATOM 667 C C . THR A 1 85 ? 4.003 -5.494 -2.096 1.00 77.44 85 THR A C 1
ATOM 669 O O . THR A 1 85 ? 4.007 -4.318 -2.458 1.00 77.44 85 THR A O 1
ATOM 672 N N . THR A 1 86 ? 5.088 -6.247 -2.016 1.00 76.69 86 THR A N 1
ATOM 673 C CA . THR A 1 86 ? 6.422 -5.808 -2.416 1.00 76.69 86 THR A CA 1
ATOM 674 C C . THR A 1 86 ? 6.795 -6.518 -3.706 1.00 76.69 86 THR A C 1
ATOM 676 O O . THR A 1 86 ? 6.587 -7.725 -3.829 1.00 76.69 86 THR A O 1
ATOM 679 N N . SER A 1 87 ? 7.370 -5.793 -4.654 1.00 69.88 87 SER A N 1
ATOM 680 C CA . SER A 1 87 ? 8.056 -6.386 -5.796 1.00 69.88 87 SER A CA 1
ATOM 681 C C . SER A 1 87 ? 9.454 -5.837 -5.886 1.00 69.88 87 SER A C 1
ATOM 683 O O . SER A 1 87 ? 9.678 -4.660 -5.628 1.00 69.88 87 SE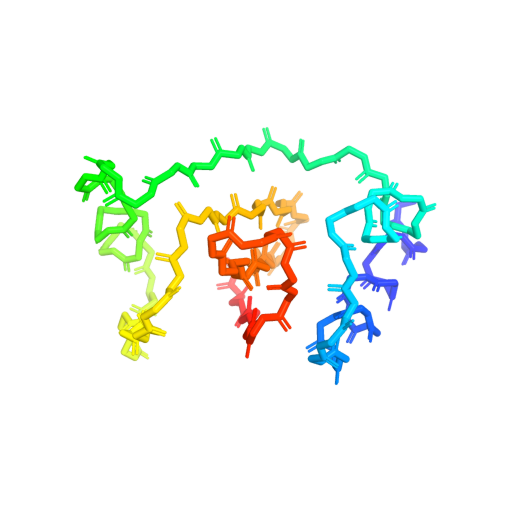R A O 1
ATOM 685 N N . LEU A 1 88 ? 10.371 -6.684 -6.322 1.00 66.06 88 LEU A N 1
ATOM 686 C CA . LEU A 1 88 ? 11.680 -6.249 -6.770 1.00 66.06 88 LEU A CA 1
ATOM 687 C C . LEU A 1 88 ? 11.526 -5.679 -8.186 1.00 66.06 88 LEU A C 1
ATOM 689 O O . LEU A 1 88 ? 10.757 -6.228 -8.986 1.00 66.06 88 LEU A O 1
ATOM 693 N N . THR A 1 89 ? 12.169 -4.545 -8.448 1.00 60.41 89 THR A N 1
ATOM 694 C CA . THR A 1 89 ? 12.223 -3.896 -9.771 1.00 60.41 89 THR A CA 1
ATOM 695 C C . THR A 1 89 ? 13.426 -4.358 -10.564 1.00 60.41 89 THR A C 1
ATOM 697 O O . THR A 1 89 ? 14.497 -4.518 -9.939 1.00 60.41 89 THR A O 1
#

Radius of gyration: 12.04 Å; Cα contacts (8 Å, |Δi|>4): 144; chains: 1; bounding box: 31×24×27 Å

Solvent-accessible surface area (backbone atoms only — not comparable to full-atom values): 5120 Å² total; per-residue (Å²): 117,69,66,53,55,56,41,47,64,54,63,52,67,50,67,72,40,39,52,70,53,50,40,71,73,63,39,84,58,79,43,76,48,48,65,86,49,74,53,59,62,48,59,29,64,73,45,92,45,74,78,61,82,80,69,80,73,50,36,34,34,41,32,38,77,52,100,58,32,38,39,39,40,29,16,26,86,86,37,30,28,72,46,50,48,78,42,78,108

Secondary structure (DSSP, 8-state):
-HHHHHHHHHHTT-TT-BHHHHHHHH-S-SEEEETT-THHHHHHHHTT--S----SS--EEEEEEETTEEEEEEE-TTSBEEEEEEEE-

pLDDT: mean 72.44, std 14.36, range [42.91, 90.31]

Nearest PDB structures (foldseek):
  4ygt-assembly1_A  TM=8.181E-01  e=6.724E-02  Bacillus subtilis subsp. subtilis str. 168
  2oqb-assembly1_B  TM=8.469E-01  e=5.249E-01  Rattus norvegicus
  7woo-assembly1_C  TM=6.016E-01  e=1.419E+00  Saccharomyces cerevisiae
  6ap4-assembly4_G  TM=4.172E-01  e=3.589E+00  Acinetobacter baumannii

Mean predicted aligned error: 8.06 Å

Sequence (89 aa):
MEWREALLLQVAASPGMTEAQVLRTVGTPDETLDSRFTTIAAICAGGSYRPVPRVEGWRRVLVYREFMFLQMVFLDEHGVVICTTTSLT